Protein AF-A0A352SDQ1-F1 (afdb_monomer_lite)

pLDDT: mean 84.13, std 19.36, range [37.56, 98.56]

Sequence (127 aa):
MQRRRFFRVALATTGLALTASLGTPALAADEFPTRPIRLIVPYGAGGVTDQVARALADAAGRELGQSIVVENKPGVSGTLGATQMATTEPDGYTLSMAPVVIFRLPHVQKMRYDPLKDLTYISMIAD

Radius of gyration: 28.33 Å; chains: 1; bounding box: 65×44×77 Å

Structure (mmCIF, N/CA/C/O backbone):
data_AF-A0A352SDQ1-F1
#
_entry.id   AF-A0A352SDQ1-F1
#
loop_
_atom_site.group_PDB
_atom_site.id
_atom_site.type_symbol
_atom_site.label_atom_id
_atom_site.label_alt_id
_atom_site.label_comp_id
_atom_site.label_asym_id
_atom_site.label_entity_id
_atom_site.label_seq_id
_atom_site.pdbx_PDB_ins_code
_atom_site.Cartn_x
_atom_site.Cartn_y
_atom_site.Cartn_z
_atom_site.occupancy
_atom_site.B_iso_or_equiv
_atom_site.auth_seq_id
_atom_site.auth_comp_id
_atom_site.auth_asym_id
_atom_site.auth_atom_id
_atom_site.pdbx_PDB_model_num
ATOM 1 N N . MET A 1 1 ? 54.007 26.771 58.334 1.00 37.56 1 MET A N 1
ATOM 2 C CA . MET A 1 1 ? 53.014 27.774 57.902 1.00 37.56 1 MET A CA 1
ATOM 3 C C . MET A 1 1 ? 51.655 27.100 57.758 1.00 37.56 1 MET A C 1
ATOM 5 O O . MET A 1 1 ? 51.595 25.925 57.436 1.00 37.56 1 MET A O 1
ATOM 9 N N . GLN A 1 2 ? 50.635 27.851 58.172 1.00 40.56 2 GLN A N 1
ATOM 10 C CA . GLN A 1 2 ? 49.190 27.614 58.345 1.00 40.56 2 GLN A CA 1
ATOM 11 C C . GLN A 1 2 ? 48.567 26.369 57.667 1.00 40.56 2 GLN A C 1
ATOM 13 O O . GLN A 1 2 ? 48.614 26.227 56.457 1.00 40.56 2 GLN A O 1
ATOM 18 N N . ARG A 1 3 ? 48.129 25.363 58.448 1.00 42.12 3 ARG A N 1
ATOM 19 C CA . ARG A 1 3 ? 46.817 25.192 59.147 1.00 42.12 3 ARG A CA 1
ATOM 20 C C . ARG A 1 3 ? 45.765 24.536 58.227 1.00 42.12 3 ARG A C 1
ATOM 22 O O . ARG A 1 3 ? 45.130 25.204 57.435 1.00 42.12 3 ARG A O 1
ATOM 29 N N . ARG A 1 4 ? 45.673 23.198 58.228 1.00 48.97 4 ARG A N 1
ATOM 30 C CA . ARG A 1 4 ? 44.763 22.378 59.070 1.00 48.97 4 ARG A CA 1
ATOM 31 C C . ARG A 1 4 ? 43.276 22.710 58.862 1.00 48.97 4 ARG A C 1
ATOM 33 O O . ARG A 1 4 ? 42.834 23.723 59.393 1.00 48.97 4 ARG A O 1
ATOM 40 N N . ARG A 1 5 ? 42.498 21.758 58.326 1.00 43.12 5 ARG A N 1
ATOM 41 C CA . ARG A 1 5 ? 41.476 21.011 59.098 1.00 43.12 5 ARG A CA 1
ATOM 42 C C . ARG A 1 5 ? 40.700 20.011 58.231 1.00 43.12 5 ARG A C 1
ATOM 44 O O . ARG A 1 5 ? 39.891 20.381 57.395 1.00 43.12 5 ARG A O 1
ATOM 51 N N . PHE A 1 6 ? 40.945 18.735 58.517 1.00 44.72 6 PHE A N 1
ATOM 52 C CA . PHE A 1 6 ? 39.964 17.665 58.381 1.00 44.72 6 PHE A CA 1
ATOM 53 C C . PHE A 1 6 ? 38.884 17.794 59.473 1.00 44.72 6 PHE A C 1
ATOM 55 O O . PHE A 1 6 ? 39.151 18.359 60.536 1.00 44.72 6 PHE A O 1
ATOM 62 N N . PHE A 1 7 ? 37.769 17.100 59.219 1.00 42.91 7 PHE A N 1
ATOM 63 C CA . PHE A 1 7 ? 36.832 16.468 60.161 1.00 42.91 7 PHE A CA 1
ATOM 64 C C . PHE A 1 7 ? 35.571 17.215 60.635 1.00 42.91 7 PHE A C 1
ATOM 66 O O . PHE A 1 7 ? 35.664 18.196 61.364 1.00 42.91 7 PHE A O 1
ATOM 73 N N . ARG A 1 8 ? 34.442 16.499 60.412 1.00 41.75 8 ARG A N 1
ATOM 74 C CA . ARG A 1 8 ? 33.217 16.383 61.246 1.00 41.75 8 ARG A CA 1
ATOM 75 C C . ARG A 1 8 ? 32.314 17.634 61.240 1.00 41.75 8 ARG A C 1
ATOM 77 O O . ARG A 1 8 ? 32.806 18.743 61.229 1.00 41.75 8 ARG A O 1
ATOM 84 N N . VAL A 1 9 ? 30.982 17.560 61.201 1.00 45.09 9 VAL A N 1
ATOM 85 C CA . VAL A 1 9 ? 30.013 16.706 61.915 1.00 45.09 9 VAL A CA 1
ATOM 86 C C . VAL A 1 9 ? 28.704 16.633 61.100 1.00 45.09 9 VAL A C 1
ATOM 88 O O . VAL A 1 9 ? 28.395 17.530 60.324 1.00 45.09 9 VAL A O 1
ATOM 91 N N . ALA A 1 10 ? 27.958 15.547 61.294 1.00 46.53 10 ALA A N 1
ATOM 92 C CA . ALA A 1 10 ? 26.656 15.236 60.718 1.00 46.53 10 ALA A CA 1
ATOM 93 C C . ALA A 1 10 ? 25.452 15.963 61.372 1.00 46.53 10 ALA A C 1
ATOM 95 O O . ALA A 1 10 ? 25.525 16.394 62.516 1.00 46.53 10 ALA A O 1
ATOM 96 N N . LEU A 1 11 ? 24.313 15.868 60.673 1.00 47.56 11 LEU A N 1
ATOM 97 C CA . LEU A 1 11 ? 22.960 15.582 61.189 1.00 47.56 11 LEU A CA 1
ATOM 98 C C . LEU A 1 11 ? 21.961 16.736 61.458 1.00 47.56 11 LEU A C 1
ATOM 100 O O . LEU A 1 11 ? 22.194 17.628 62.263 1.00 47.56 11 LEU A O 1
ATOM 104 N N . ALA A 1 12 ? 20.776 16.515 60.861 1.00 46.50 12 ALA A N 1
ATOM 105 C CA . ALA A 1 12 ? 19.415 16.958 61.198 1.00 46.50 12 ALA A CA 1
ATOM 106 C C . ALA A 1 12 ? 18.937 18.355 60.751 1.00 46.50 12 ALA A C 1
ATOM 108 O O . ALA A 1 12 ? 19.281 19.368 61.346 1.00 46.50 12 ALA A O 1
ATOM 109 N N . THR A 1 13 ? 17.981 18.399 59.811 1.00 48.56 13 THR A N 1
ATOM 110 C CA . THR A 1 13 ? 16.547 18.602 60.132 1.00 48.56 13 THR A CA 1
ATOM 111 C C . THR A 1 13 ? 15.641 18.566 58.886 1.00 48.56 13 THR A C 1
ATOM 113 O O . THR A 1 13 ? 16.020 18.919 57.777 1.00 48.56 13 THR A O 1
ATOM 116 N N . THR A 1 14 ? 14.441 18.051 59.128 1.00 51.53 14 THR A N 1
ATOM 117 C CA . THR A 1 14 ? 13.272 17.749 58.295 1.00 51.53 14 THR A CA 1
ATOM 118 C C . THR A 1 14 ? 12.779 18.883 57.383 1.00 51.53 14 THR A C 1
ATOM 120 O O . THR A 1 14 ? 12.595 20.006 57.839 1.00 51.53 14 THR A O 1
ATOM 123 N N . GLY A 1 15 ? 12.434 18.559 56.131 1.00 44.22 15 GLY A N 1
ATOM 124 C CA . GLY A 1 15 ? 11.719 19.461 55.224 1.00 44.22 15 GLY A CA 1
ATOM 125 C C . GLY A 1 15 ? 11.228 18.739 53.970 1.00 44.22 15 GLY A C 1
ATOM 126 O O . GLY A 1 15 ? 11.996 18.469 53.057 1.00 44.22 15 GLY 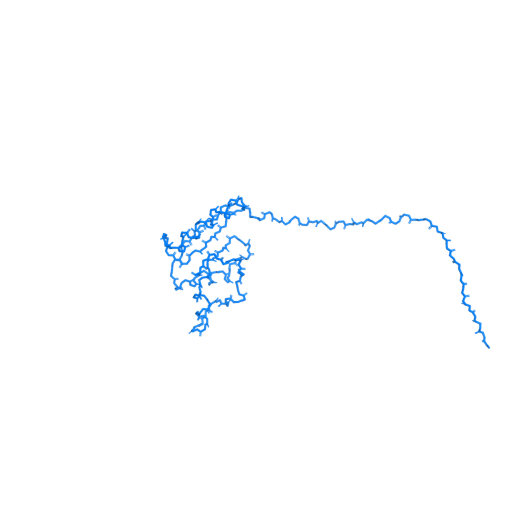A O 1
ATOM 127 N N . LEU A 1 16 ? 9.944 18.399 53.974 1.00 50.12 16 LEU A N 1
ATOM 128 C CA . LEU A 1 16 ? 9.153 17.746 52.934 1.00 50.12 16 LEU A CA 1
ATOM 129 C C . LEU A 1 16 ? 9.301 18.435 51.556 1.00 50.12 16 LEU A C 1
ATOM 131 O O . LEU A 1 16 ? 8.529 19.329 51.222 1.00 50.12 16 LEU A O 1
ATOM 135 N N . ALA A 1 17 ? 10.273 18.027 50.738 1.00 50.22 17 ALA A N 1
ATOM 136 C CA . ALA A 1 17 ? 10.324 18.421 49.331 1.00 50.22 17 ALA A CA 1
ATOM 137 C C . ALA A 1 17 ? 9.404 17.487 48.540 1.00 50.22 17 ALA A C 1
ATOM 139 O O . ALA A 1 17 ? 9.812 16.439 48.044 1.00 50.22 17 ALA A O 1
ATOM 140 N N . LEU A 1 18 ? 8.128 17.869 48.515 1.00 49.62 18 LEU A N 1
ATOM 141 C CA . LEU A 1 18 ? 7.080 17.308 47.680 1.00 49.62 18 LEU A CA 1
ATOM 142 C C . LEU A 1 18 ? 7.593 17.257 46.232 1.00 49.62 18 LEU A C 1
ATOM 144 O O . LEU A 1 18 ? 7.690 18.280 45.553 1.00 49.62 18 LEU A O 1
ATOM 148 N N . THR A 1 19 ? 7.972 16.070 45.769 1.00 56.25 19 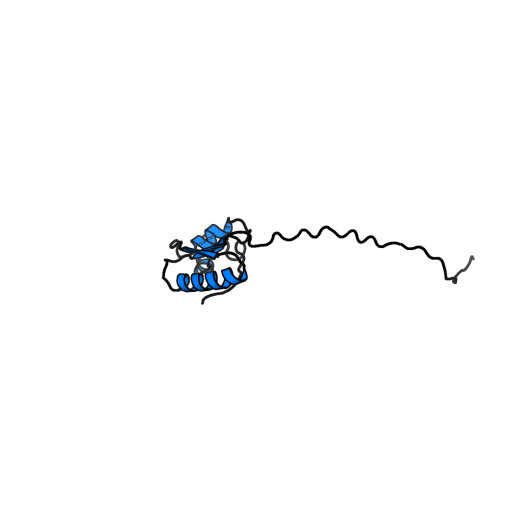THR A N 1
ATOM 149 C CA . THR A 1 19 ? 8.279 15.795 44.369 1.00 56.25 19 THR A CA 1
ATOM 150 C C . THR A 1 19 ? 6.980 15.894 43.580 1.00 56.25 19 THR A C 1
ATOM 152 O O . THR A 1 19 ? 6.315 14.898 43.300 1.00 56.25 19 THR A O 1
ATOM 155 N N . ALA A 1 20 ? 6.596 17.124 43.234 1.00 55.16 20 ALA A N 1
ATOM 156 C CA . ALA A 1 20 ? 5.619 17.399 42.197 1.00 55.16 20 ALA A CA 1
ATOM 157 C C . ALA A 1 20 ? 6.214 16.908 40.873 1.00 55.16 20 ALA A C 1
ATOM 159 O O . ALA A 1 20 ? 6.845 17.649 40.120 1.00 55.16 20 ALA A O 1
ATOM 160 N N . SER A 1 21 ? 6.050 15.611 40.629 1.00 56.09 21 SER A N 1
ATOM 161 C CA . SER A 1 21 ? 6.082 15.025 39.303 1.00 56.09 21 SER A CA 1
ATOM 162 C C . SER A 1 21 ? 4.941 15.679 38.533 1.00 56.09 21 SER A C 1
ATOM 164 O O . SER A 1 21 ? 3.804 15.218 38.540 1.00 56.09 21 SER A O 1
ATOM 166 N N . LEU A 1 22 ? 5.241 16.833 37.938 1.00 54.84 22 LEU A N 1
ATOM 167 C CA . LEU A 1 22 ? 4.461 17.420 36.863 1.00 54.84 22 LEU A CA 1
ATOM 168 C C . LEU A 1 22 ? 4.436 16.364 35.762 1.00 54.84 22 LEU A C 1
ATOM 170 O O . LEU A 1 22 ? 5.357 16.274 34.953 1.00 54.84 22 LEU A O 1
ATOM 174 N N . GLY A 1 23 ? 3.428 15.493 35.825 1.00 53.25 23 GLY A N 1
ATOM 175 C CA . GLY A 1 23 ? 3.132 14.533 34.787 1.00 53.25 23 GLY A CA 1
ATOM 176 C C . GLY A 1 23 ? 2.996 15.326 33.505 1.00 53.25 23 GLY A C 1
ATOM 177 O O . GLY A 1 23 ? 2.078 16.133 33.359 1.00 53.25 23 GLY A O 1
ATOM 178 N N . THR A 1 24 ? 3.952 15.144 32.602 1.00 60.44 24 THR A N 1
ATOM 179 C CA . THR A 1 24 ? 3.778 15.528 31.209 1.00 60.44 24 THR A CA 1
ATOM 180 C C . THR A 1 24 ? 2.435 14.948 30.778 1.00 60.44 24 THR A C 1
ATOM 182 O O . THR A 1 24 ? 2.240 13.746 30.998 1.00 60.44 24 THR A O 1
ATOM 185 N N . PRO A 1 25 ? 1.497 15.745 30.237 1.00 58.72 25 PRO A N 1
ATOM 186 C CA . PRO A 1 25 ? 0.266 15.187 29.710 1.00 58.72 25 PRO A CA 1
ATOM 187 C C . PRO A 1 25 ? 0.682 14.117 28.708 1.00 58.72 25 PRO A C 1
ATOM 189 O O . PRO A 1 25 ? 1.383 14.408 27.737 1.00 58.72 25 PRO A O 1
ATOM 192 N N . ALA A 1 26 ? 0.343 12.865 29.007 1.00 58.62 26 ALA A N 1
ATOM 193 C CA . ALA A 1 26 ? 0.445 11.807 28.030 1.00 58.62 26 ALA A CA 1
ATOM 194 C C . ALA A 1 26 ? -0.461 12.257 26.886 1.00 58.62 26 ALA A C 1
ATOM 196 O O . ALA A 1 26 ? -1.680 12.309 27.047 1.00 58.62 26 ALA A O 1
ATOM 197 N N . LEU A 1 27 ? 0.140 12.682 25.774 1.00 56.91 27 LEU A N 1
ATOM 198 C CA . LEU A 1 27 ? -0.571 12.765 24.512 1.00 56.91 27 LEU A CA 1
ATOM 199 C C . LEU A 1 27 ? -1.082 11.346 24.293 1.00 56.91 27 LEU A C 1
ATOM 201 O O . LEU A 1 27 ? -0.284 10.440 24.049 1.00 56.91 27 LEU A O 1
ATOM 205 N N . ALA A 1 28 ? -2.379 11.135 24.517 1.00 59.16 28 ALA A N 1
ATOM 206 C CA . ALA A 1 28 ? -3.023 9.909 24.097 1.00 59.16 28 ALA A CA 1
ATOM 207 C C . ALA A 1 28 ? -2.668 9.774 22.618 1.00 59.16 28 ALA A C 1
ATOM 209 O O . ALA A 1 28 ? -2.949 10.685 21.840 1.00 59.16 28 ALA A O 1
ATOM 210 N N . ALA A 1 29 ? -1.937 8.716 22.264 1.00 61.38 29 ALA A N 1
ATOM 211 C CA . ALA A 1 29 ? -1.776 8.385 20.863 1.00 61.38 29 ALA A CA 1
ATOM 212 C C . ALA A 1 29 ? -3.194 8.302 20.300 1.00 61.38 29 ALA A C 1
ATOM 214 O O . ALA A 1 29 ? -4.032 7.621 20.898 1.00 61.38 29 ALA A O 1
ATOM 215 N N . ASP A 1 30 ? -3.472 9.049 19.231 1.00 65.00 30 ASP A N 1
ATOM 216 C CA . ASP A 1 30 ? -4.751 8.915 18.547 1.00 65.00 30 ASP A CA 1
ATOM 217 C C . ASP A 1 30 ? -4.980 7.424 18.282 1.00 65.00 30 ASP A C 1
ATOM 219 O O . ASP A 1 30 ? -4.065 6.709 17.859 1.00 65.00 30 ASP A O 1
ATOM 223 N N . GLU A 1 31 ? -6.173 6.943 18.624 1.00 86.44 31 GLU A N 1
ATOM 224 C CA . GLU A 1 31 ? -6.529 5.529 18.577 1.00 86.44 31 GLU A CA 1
ATOM 225 C C . GLU A 1 31 ? -6.516 5.058 17.117 1.00 86.44 31 GLU A C 1
ATOM 227 O O . GLU A 1 31 ? -7.490 5.190 16.385 1.00 86.44 31 GLU A O 1
ATOM 232 N N . PHE A 1 32 ? -5.370 4.581 16.637 1.00 91.88 32 PHE A N 1
ATOM 233 C CA . PHE A 1 32 ? -5.252 4.046 15.289 1.00 91.88 32 PHE A CA 1
ATOM 234 C C . PHE A 1 32 ? -5.713 2.581 15.2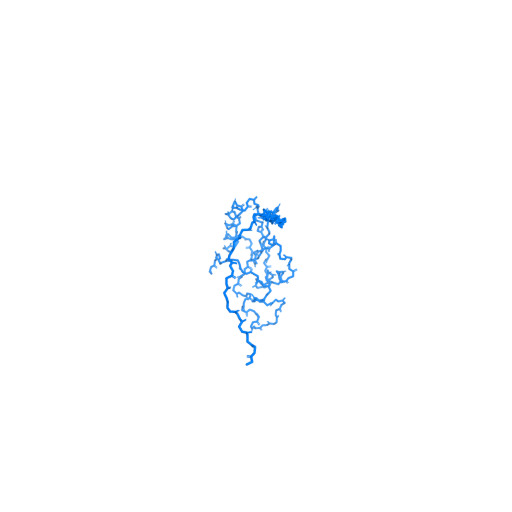67 1.00 91.88 32 PHE A C 1
ATOM 236 O O . PHE A 1 32 ? -5.224 1.798 16.087 1.00 91.88 32 PHE A O 1
ATOM 243 N N . PRO A 1 33 ? -6.529 2.159 14.282 1.00 95.44 33 PRO A N 1
ATOM 244 C CA . PRO A 1 33 ? -7.178 2.957 13.231 1.00 95.44 33 PRO A CA 1
ATOM 245 C C . PRO A 1 33 ? -8.575 3.498 13.622 1.00 95.44 33 PRO A C 1
ATOM 247 O O . PRO A 1 33 ? -9.393 2.786 14.196 1.00 95.44 33 PRO A O 1
ATOM 250 N N . THR A 1 34 ? -8.914 4.724 13.195 1.00 96.44 34 THR A N 1
ATOM 251 C CA . THR A 1 34 ? -10.251 5.346 13.378 1.00 96.44 34 THR A CA 1
ATOM 252 C C . THR A 1 34 ? -11.154 5.277 12.142 1.00 96.44 34 THR A C 1
ATOM 254 O O . THR A 1 34 ? -12.325 5.656 12.190 1.00 96.44 34 THR A O 1
ATOM 257 N N . ARG A 1 35 ? -10.617 4.826 11.008 1.00 96.62 35 ARG A N 1
ATOM 258 C CA . ARG A 1 35 ? -11.311 4.729 9.717 1.00 96.62 35 ARG A CA 1
ATOM 259 C C . ARG A 1 35 ? -10.780 3.537 8.909 1.00 96.62 35 ARG A C 1
ATOM 261 O O . ARG A 1 35 ? -9.714 3.016 9.239 1.00 96.62 35 ARG A O 1
ATOM 268 N N . PRO A 1 36 ? -11.472 3.120 7.834 1.00 98.25 36 PRO A N 1
ATOM 269 C CA . PRO A 1 36 ? -11.007 2.031 6.983 1.00 98.25 36 PRO A CA 1
ATOM 270 C C . PRO A 1 36 ? -9.602 2.250 6.407 1.00 98.25 36 PRO A C 1
ATOM 272 O O . PRO A 1 36 ? -9.267 3.346 5.953 1.00 98.25 36 PRO A O 1
ATOM 275 N N . ILE A 1 37 ? -8.813 1.176 6.366 1.00 98.56 37 ILE A N 1
ATOM 276 C CA . ILE A 1 37 ? -7.484 1.136 5.742 1.00 98.56 37 ILE A CA 1
ATOM 277 C C . ILE A 1 37 ? -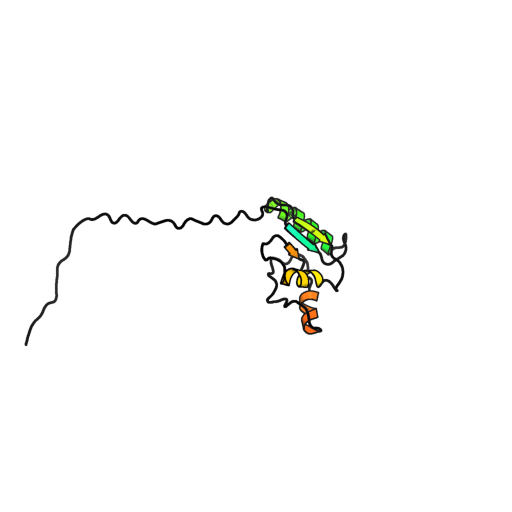7.641 0.668 4.295 1.00 98.56 37 ILE A C 1
ATOM 279 O O . ILE A 1 37 ? -8.405 -0.249 4.013 1.00 98.56 37 ILE A O 1
ATOM 283 N N . ARG A 1 38 ? -6.906 1.257 3.358 1.00 98.25 38 ARG A N 1
ATOM 284 C CA . ARG A 1 38 ? -6.873 0.843 1.950 1.00 98.25 38 ARG A CA 1
ATOM 285 C C . ARG A 1 38 ? -5.661 -0.046 1.706 1.00 98.25 38 ARG A C 1
ATOM 287 O O . ARG A 1 38 ? -4.547 0.352 2.025 1.00 98.25 38 ARG A O 1
ATOM 294 N N . LEU A 1 39 ? -5.857 -1.213 1.102 1.00 97.81 39 LEU A N 1
ATOM 295 C CA . LEU A 1 39 ? -4.787 -2.127 0.700 1.00 97.81 39 LEU A CA 1
ATOM 296 C C . LEU A 1 39 ? -4.734 -2.238 -0.825 1.00 97.81 39 LEU A C 1
ATOM 298 O O . LEU A 1 39 ? -5.600 -2.849 -1.451 1.00 97.81 39 LEU A O 1
ATOM 302 N N . ILE A 1 40 ? -3.695 -1.664 -1.427 1.00 96.50 40 ILE A N 1
ATOM 303 C CA . ILE A 1 40 ? -3.466 -1.708 -2.870 1.00 96.50 40 ILE A CA 1
ATOM 304 C C . ILE A 1 40 ? -2.860 -3.060 -3.256 1.00 96.50 40 ILE A C 1
ATOM 306 O O . ILE A 1 40 ? -1.768 -3.425 -2.812 1.00 96.50 40 ILE A O 1
ATOM 310 N N . VAL A 1 41 ? -3.540 -3.775 -4.151 1.00 96.38 41 VAL A N 1
ATOM 311 C CA . VAL A 1 41 ? -3.063 -5.020 -4.762 1.00 96.38 41 VAL A CA 1
ATOM 312 C C . VAL A 1 41 ? -2.688 -4.738 -6.220 1.00 96.38 41 VAL A C 1
ATOM 314 O O . VAL A 1 41 ? -3.563 -4.405 -7.020 1.00 96.38 41 VAL A O 1
ATOM 317 N N . PRO A 1 42 ? -1.413 -4.883 -6.625 1.00 94.31 42 PRO A N 1
ATOM 318 C CA . PRO A 1 42 ? -0.929 -4.474 -7.945 1.00 94.31 42 PRO A CA 1
ATOM 319 C C . PRO A 1 42 ? -1.257 -5.476 -9.074 1.00 94.31 42 PRO A C 1
ATOM 321 O O . PRO A 1 42 ? -0.602 -5.493 -10.117 1.00 94.31 42 PRO A O 1
ATOM 324 N N . TYR A 1 43 ? -2.271 -6.320 -8.873 1.00 93.00 43 TYR A N 1
ATOM 325 C CA . TYR A 1 43 ? -2.692 -7.388 -9.779 1.00 93.00 43 TYR A CA 1
ATOM 326 C C . TYR A 1 43 ? -4.217 -7.417 -9.924 1.00 93.00 43 TYR A C 1
ATOM 328 O O . TYR A 1 43 ? -4.941 -6.805 -9.135 1.00 93.00 43 TYR A O 1
ATOM 336 N N . GLY A 1 44 ? -4.698 -8.125 -10.950 1.00 94.69 44 GLY A N 1
ATOM 337 C CA . GLY A 1 44 ? -6.128 -8.285 -11.212 1.00 94.69 44 GLY A CA 1
ATOM 338 C C . GLY A 1 44 ? -6.863 -9.002 -10.076 1.00 94.69 44 GLY A C 1
ATOM 339 O O . GLY A 1 44 ? -6.297 -9.867 -9.404 1.00 94.69 44 GLY A O 1
ATOM 340 N N . ALA A 1 45 ? -8.132 -8.637 -9.883 1.00 97.00 45 ALA A N 1
ATOM 341 C CA . ALA A 1 45 ? -9.007 -9.270 -8.900 1.00 97.00 45 ALA A CA 1
ATOM 342 C C . ALA A 1 45 ? -9.204 -10.767 -9.200 1.00 97.00 45 ALA A C 1
ATOM 344 O O . ALA A 1 45 ? -9.207 -11.183 -10.359 1.00 97.00 45 ALA A O 1
ATOM 345 N N . GLY A 1 46 ? -9.372 -11.576 -8.154 1.00 96.44 46 GLY A N 1
ATOM 346 C CA . GLY A 1 46 ? -9.593 -13.022 -8.245 1.00 96.44 46 GLY A CA 1
ATOM 347 C C . GLY A 1 46 ? -8.331 -13.875 -8.423 1.00 96.44 46 GLY A C 1
ATOM 348 O O . GLY A 1 46 ? -8.410 -15.094 -8.274 1.00 96.44 46 GLY A O 1
ATOM 349 N N . GLY A 1 47 ? -7.170 -13.268 -8.698 1.00 94.38 47 GLY A N 1
ATOM 350 C CA . GLY A 1 47 ? -5.883 -13.968 -8.745 1.00 94.38 47 GLY A CA 1
ATOM 351 C C . GLY A 1 47 ? -5.356 -14.362 -7.360 1.00 94.38 47 GLY A C 1
ATOM 352 O O . GLY A 1 47 ? -5.856 -13.902 -6.336 1.00 94.38 47 GLY A O 1
ATOM 353 N N . VAL A 1 48 ? -4.293 -15.172 -7.321 1.00 93.12 48 VAL A N 1
ATOM 354 C CA . VAL A 1 48 ? -3.714 -15.701 -6.068 1.00 93.12 48 VAL A CA 1
ATOM 355 C C . VAL A 1 48 ? -3.354 -14.583 -5.080 1.00 93.12 48 VAL A C 1
ATOM 357 O O . VAL A 1 48 ? -3.750 -14.639 -3.920 1.00 93.12 48 VAL A O 1
ATOM 360 N N . THR A 1 49 ? -2.676 -13.523 -5.535 1.00 92.81 49 THR A N 1
ATOM 361 C CA . THR A 1 49 ? -2.319 -12.389 -4.663 1.00 92.81 49 THR A CA 1
ATOM 362 C C . THR A 1 49 ? -3.545 -11.666 -4.106 1.00 92.81 49 THR A C 1
ATOM 364 O O . THR A 1 49 ? -3.528 -11.243 -2.956 1.00 92.81 49 THR A O 1
ATOM 367 N N . ASP A 1 50 ? -4.615 -11.534 -4.894 1.00 96.12 50 ASP A N 1
ATOM 368 C CA . ASP A 1 50 ? -5.861 -10.910 -4.437 1.00 96.12 50 ASP A CA 1
ATOM 369 C C . ASP A 1 50 ? -6.553 -11.765 -3.369 1.00 96.12 50 ASP A C 1
ATOM 371 O O . ASP A 1 50 ? -7.004 -11.242 -2.355 1.00 96.12 50 ASP A O 1
ATOM 375 N N . GLN A 1 51 ? -6.575 -13.087 -3.549 1.00 97.00 51 GLN A N 1
ATOM 376 C CA . GLN A 1 51 ? -7.135 -14.010 -2.560 1.00 97.00 51 GLN A CA 1
ATOM 377 C C . GLN A 1 51 ? -6.377 -13.942 -1.228 1.00 97.00 51 GLN A C 1
ATOM 379 O O . GLN A 1 51 ? -7.005 -13.818 -0.176 1.00 97.00 51 GLN A O 1
ATOM 384 N N . VAL A 1 52 ? -5.039 -13.943 -1.269 1.00 96.25 52 VAL A N 1
ATOM 385 C CA . VAL A 1 52 ? -4.203 -13.784 -0.067 1.00 96.25 52 VAL A CA 1
ATOM 386 C C . VAL A 1 52 ? -4.445 -12.426 0.594 1.00 96.25 52 VAL A C 1
ATOM 388 O O . VAL A 1 52 ? -4.658 -12.361 1.804 1.00 96.25 52 VAL A O 1
ATOM 391 N N . ALA A 1 53 ? -4.477 -11.340 -0.184 1.00 97.12 53 ALA A N 1
ATOM 392 C CA . ALA A 1 53 ? -4.722 -9.999 0.340 1.00 97.12 53 ALA A CA 1
ATOM 393 C C . ALA A 1 53 ? -6.099 -9.874 1.010 1.00 97.12 53 ALA A C 1
ATOM 395 O O . ALA A 1 53 ? -6.210 -9.241 2.056 1.00 97.12 53 ALA A O 1
ATOM 396 N N . ARG A 1 54 ? -7.143 -10.498 0.449 1.00 97.81 54 ARG A N 1
ATOM 397 C CA . ARG A 1 54 ? -8.494 -10.508 1.036 1.00 97.81 54 ARG A CA 1
ATOM 398 C C . ARG A 1 54 ? -8.570 -11.329 2.317 1.00 97.81 54 ARG A C 1
ATOM 400 O O . ARG A 1 54 ? -9.207 -10.883 3.265 1.00 97.81 54 ARG A O 1
ATOM 407 N N . ALA A 1 55 ? -7.903 -12.481 2.367 1.00 97.25 55 ALA A N 1
ATOM 408 C CA . ALA A 1 55 ? -7.820 -13.283 3.585 1.00 97.25 55 ALA A CA 1
ATOM 409 C C . ALA A 1 55 ? -7.099 -12.521 4.711 1.00 97.25 55 ALA A C 1
ATOM 411 O O . ALA A 1 55 ? -7.577 -12.491 5.844 1.00 97.25 55 ALA A O 1
ATOM 412 N N . LEU A 1 56 ? -5.994 -11.840 4.386 1.00 97.06 56 LEU A N 1
ATOM 413 C CA . LEU A 1 56 ? -5.300 -10.964 5.328 1.00 97.06 56 LEU A CA 1
ATOM 414 C C . LEU A 1 56 ? -6.189 -9.802 5.779 1.00 97.06 56 LEU A C 1
ATOM 416 O O . LEU A 1 56 ? -6.255 -9.520 6.970 1.00 97.06 56 LEU A O 1
ATOM 420 N N . ALA A 1 57 ? -6.855 -9.128 4.841 1.00 98.00 57 ALA A N 1
ATOM 421 C CA . ALA A 1 57 ? -7.708 -7.979 5.121 1.00 98.00 57 ALA A CA 1
ATOM 422 C C . ALA A 1 57 ? -8.852 -8.323 6.087 1.00 98.00 57 ALA A C 1
ATOM 424 O O . ALA A 1 57 ? -9.137 -7.545 6.994 1.00 98.00 57 ALA A O 1
ATOM 425 N N . ASP A 1 58 ? -9.473 -9.493 5.920 1.00 98.25 58 ASP A N 1
ATOM 426 C CA . ASP A 1 58 ? -10.516 -9.999 6.816 1.00 98.25 58 ASP A CA 1
ATOM 427 C C . ASP A 1 58 ? -9.962 -10.320 8.213 1.00 98.25 58 ASP A C 1
ATOM 429 O O . ASP A 1 58 ? -10.501 -9.847 9.211 1.00 98.25 58 ASP A O 1
ATOM 433 N N . ALA A 1 59 ? -8.850 -11.059 8.303 1.00 97.38 59 ALA A N 1
ATOM 434 C CA . ALA A 1 59 ? -8.245 -11.410 9.589 1.00 97.38 59 ALA A CA 1
ATOM 435 C C . ALA A 1 59 ? -7.745 -10.172 10.354 1.00 97.38 59 ALA A C 1
ATOM 437 O O . ALA A 1 59 ? -8.117 -9.958 11.505 1.00 97.38 59 ALA A O 1
ATOM 438 N N . ALA A 1 60 ? -6.951 -9.320 9.704 1.00 97.31 60 ALA A N 1
ATOM 439 C CA . ALA A 1 60 ? -6.407 -8.114 10.319 1.00 97.31 60 ALA A CA 1
ATOM 440 C C . ALA A 1 60 ? -7.497 -7.081 10.630 1.00 97.31 60 ALA A C 1
ATOM 442 O O . ALA A 1 60 ? -7.415 -6.403 11.649 1.00 97.31 60 ALA A O 1
ATOM 443 N N . GLY A 1 61 ? -8.545 -6.980 9.806 1.00 97.81 61 GLY A N 1
ATOM 444 C CA . GLY A 1 61 ? -9.657 -6.071 10.078 1.00 97.81 61 GLY A CA 1
ATOM 445 C C . GLY A 1 61 ? -10.429 -6.420 11.355 1.00 97.81 61 GLY A C 1
ATOM 446 O O . GLY A 1 61 ? -10.899 -5.520 12.049 1.00 97.81 61 GLY A O 1
ATOM 447 N N . ARG A 1 62 ? -10.516 -7.710 11.711 1.00 97.50 62 ARG A N 1
ATOM 448 C CA . ARG A 1 62 ? -11.119 -8.162 12.980 1.00 97.50 62 ARG A CA 1
ATOM 449 C C . ARG A 1 62 ? -10.277 -7.768 14.189 1.00 97.50 62 ARG A C 1
ATOM 451 O O . ARG A 1 62 ? -10.840 -7.315 15.177 1.00 97.50 62 ARG A O 1
ATOM 458 N N . GLU A 1 63 ? -8.957 -7.899 14.087 1.00 96.81 63 GLU A N 1
ATOM 459 C CA . GLU A 1 63 ? -8.024 -7.518 15.157 1.00 96.81 63 GLU A CA 1
ATOM 460 C C . GLU A 1 63 ? -7.939 -5.996 15.341 1.00 96.81 63 GLU A C 1
ATOM 462 O O . GLU A 1 63 ? -7.828 -5.506 16.460 1.00 96.81 63 GLU A O 1
ATOM 467 N N . LEU A 1 64 ? -8.017 -5.235 14.246 1.00 95.81 64 LEU A N 1
ATOM 468 C CA . LEU A 1 64 ? -7.899 -3.774 14.262 1.00 95.81 64 LEU A CA 1
ATOM 469 C C . LEU A 1 64 ? -9.219 -3.047 14.552 1.00 95.81 64 LEU A C 1
ATOM 471 O O . LEU A 1 64 ? -9.212 -1.835 14.747 1.00 95.81 64 LEU A O 1
ATOM 475 N N . GLY A 1 65 ? -10.361 -3.739 14.502 1.00 96.50 65 GLY A N 1
ATOM 476 C CA . GLY A 1 65 ? -11.683 -3.121 14.661 1.00 96.50 65 GLY A CA 1
ATOM 477 C C . GLY A 1 65 ? -12.095 -2.183 13.515 1.00 96.50 65 GLY A C 1
ATOM 478 O O . GLY A 1 65 ? -13.128 -1.520 13.604 1.00 96.50 65 GLY A O 1
ATOM 479 N N . GLN A 1 66 ? -11.324 -2.134 12.426 1.00 98.00 66 GLN A N 1
ATOM 480 C CA . GLN A 1 66 ? -11.612 -1.359 11.218 1.00 98.00 66 GLN A CA 1
ATOM 481 C C . GLN A 1 66 ? -11.429 -2.222 9.976 1.00 98.00 66 GLN A C 1
ATOM 483 O O . GLN A 1 66 ? -10.521 -3.045 9.887 1.00 98.00 66 GLN A O 1
ATOM 488 N N . SER A 1 67 ? -12.271 -2.003 8.969 1.00 98.31 67 SER A N 1
ATOM 489 C CA . SER A 1 67 ? -12.174 -2.740 7.709 1.00 98.31 67 SER A CA 1
ATOM 490 C C . SER A 1 67 ? -10.903 -2.386 6.934 1.00 98.31 67 SER A C 1
ATOM 492 O O . SER A 1 67 ? -10.559 -1.208 6.813 1.00 98.31 67 SER A O 1
ATOM 494 N N . ILE A 1 68 ? -10.291 -3.387 6.302 1.00 98.56 68 ILE A N 1
ATOM 495 C CA . ILE A 1 68 ? -9.250 -3.192 5.290 1.00 98.56 68 ILE A CA 1
ATOM 496 C C . ILE A 1 68 ? -9.869 -3.400 3.900 1.00 98.56 68 ILE A C 1
ATOM 498 O O . ILE A 1 68 ? -10.320 -4.491 3.556 1.00 98.56 68 ILE A O 1
ATOM 502 N N . VAL A 1 69 ? -9.912 -2.344 3.092 1.00 98.44 69 VAL A N 1
ATOM 503 C CA . VAL A 1 69 ? -10.511 -2.329 1.754 1.00 98.44 69 VAL A CA 1
ATOM 504 C C . VAL A 1 69 ? -9.454 -2.670 0.709 1.00 98.44 69 VAL A C 1
ATOM 506 O O . VAL A 1 69 ? -8.516 -1.907 0.488 1.00 98.44 69 VAL A O 1
ATOM 509 N N . VAL A 1 70 ? -9.623 -3.810 0.038 1.00 98.31 70 VAL A N 1
ATOM 510 C CA . VAL A 1 70 ? -8.727 -4.257 -1.038 1.00 98.31 70 VAL A CA 1
ATOM 511 C C . VAL A 1 70 ? -9.050 -3.537 -2.350 1.00 98.31 70 VAL A C 1
ATOM 513 O O . VAL A 1 70 ? -10.148 -3.683 -2.890 1.00 98.31 70 VAL A O 1
ATOM 516 N N . GLU A 1 71 ? -8.070 -2.813 -2.893 1.00 97.31 71 GLU A N 1
ATOM 517 C CA . GLU A 1 71 ? -8.141 -2.123 -4.183 1.00 97.31 71 GLU A CA 1
ATOM 518 C C . GLU A 1 71 ? -7.180 -2.752 -5.200 1.00 97.31 71 GLU A C 1
ATOM 520 O O . GLU A 1 71 ? -5.961 -2.588 -5.118 1.00 97.31 71 GLU A O 1
ATOM 525 N N . ASN A 1 72 ? -7.723 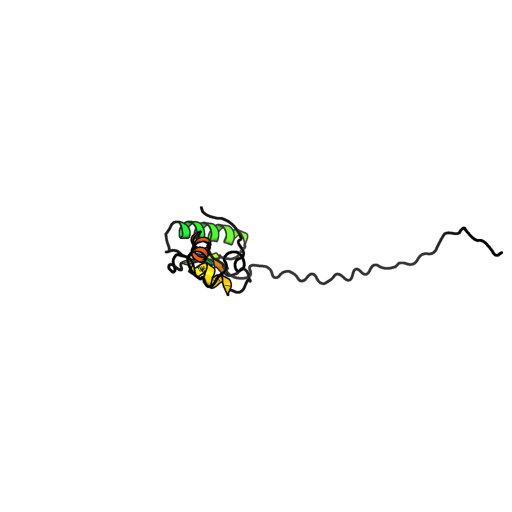-3.434 -6.208 1.00 96.88 72 ASN A N 1
ATOM 526 C CA . ASN A 1 72 ? -6.926 -3.986 -7.302 1.00 96.88 72 ASN A CA 1
ATOM 527 C C . ASN A 1 72 ? -6.542 -2.889 -8.307 1.00 96.88 72 ASN A C 1
ATOM 529 O O . ASN A 1 72 ? -7.406 -2.301 -8.958 1.00 96.88 72 ASN A O 1
ATOM 533 N N . LYS A 1 73 ? -5.240 -2.644 -8.477 1.00 95.19 73 LYS A N 1
ATOM 534 C CA . LYS A 1 73 ? -4.679 -1.691 -9.447 1.00 95.19 73 LYS A CA 1
ATOM 535 C C . LYS A 1 73 ? -3.640 -2.380 -10.344 1.00 95.19 73 LYS A C 1
ATOM 537 O O . LYS A 1 73 ? -2.439 -2.235 -10.105 1.00 95.19 73 LYS A O 1
ATOM 542 N N . PRO A 1 74 ? -4.071 -3.160 -11.353 1.00 93.75 74 PRO A N 1
ATOM 543 C CA . PRO A 1 74 ? -3.156 -3.867 -12.244 1.00 93.75 74 PRO A CA 1
ATOM 544 C C . PRO A 1 74 ? -2.384 -2.910 -13.166 1.00 93.75 74 PRO A C 1
ATOM 546 O O . PRO A 1 74 ? -2.880 -1.847 -13.538 1.00 93.75 74 PRO A O 1
ATOM 549 N N . GLY A 1 75 ? -1.189 -3.326 -13.594 1.00 86.81 75 GLY A N 1
ATOM 550 C CA . GLY A 1 75 ? -0.371 -2.611 -14.580 1.00 86.81 75 GLY A CA 1
ATOM 551 C C . GLY A 1 75 ? 0.992 -2.159 -14.048 1.00 86.81 75 GLY A C 1
ATOM 552 O O . GLY A 1 75 ? 1.367 -2.447 -12.913 1.00 86.81 75 GLY A O 1
ATOM 553 N N . VAL A 1 76 ? 1.769 -1.479 -14.902 1.00 89.19 76 VAL A N 1
ATOM 554 C CA . VAL A 1 76 ? 3.118 -0.945 -14.588 1.00 89.19 76 VAL A CA 1
ATOM 555 C C . VAL A 1 76 ? 4.056 -2.012 -13.993 1.00 89.19 76 VAL A C 1
ATOM 557 O O . VAL A 1 76 ? 4.823 -1.758 -13.062 1.00 89.19 76 VAL A O 1
ATOM 560 N N . SER A 1 77 ? 3.933 -3.250 -14.481 1.00 87.00 77 SER A N 1
ATOM 561 C CA . SER A 1 77 ? 4.670 -4.423 -13.988 1.00 87.00 77 SER A CA 1
ATOM 562 C C . SER A 1 77 ? 4.572 -4.635 -12.471 1.00 87.00 77 SER A C 1
ATOM 564 O O . SER A 1 77 ? 5.465 -5.225 -11.879 1.00 87.00 77 SER A O 1
ATOM 566 N N . GLY A 1 78 ? 3.513 -4.131 -11.834 1.00 89.56 78 GLY A N 1
ATOM 567 C CA . GLY A 1 78 ? 3.283 -4.212 -10.394 1.00 89.56 78 GLY A CA 1
ATOM 568 C C . GLY A 1 78 ? 3.990 -3.149 -9.543 1.00 89.56 78 GLY A C 1
ATOM 569 O O . GLY A 1 78 ? 3.931 -3.207 -8.319 1.00 89.56 78 GLY A O 1
ATOM 570 N N . THR A 1 79 ? 4.631 -2.154 -10.163 1.00 93.81 79 THR A N 1
ATOM 571 C CA . THR A 1 79 ? 5.372 -1.090 -9.453 1.00 93.81 79 THR A CA 1
ATOM 572 C C . THR A 1 79 ? 4.551 0.154 -9.122 1.00 93.81 79 THR A C 1
ATOM 574 O O . THR A 1 79 ? 5.041 1.063 -8.445 1.00 93.81 79 THR A O 1
ATOM 577 N N . LEU A 1 80 ? 3.289 0.200 -9.560 1.00 92.19 80 LEU A N 1
ATOM 578 C CA . LEU A 1 80 ? 2.399 1.331 -9.305 1.00 92.19 80 LEU A CA 1
ATOM 579 C C . LEU A 1 80 ? 2.213 1.578 -7.803 1.00 92.19 80 LEU A C 1
ATOM 581 O O . LEU A 1 80 ? 2.263 2.725 -7.375 1.00 92.19 80 LEU A O 1
ATOM 585 N N . GLY A 1 81 ? 2.051 0.510 -7.017 1.00 91.75 81 GLY A N 1
ATOM 586 C CA . GLY A 1 81 ? 1.908 0.588 -5.564 1.00 91.75 81 GLY A CA 1
ATOM 587 C C . GLY A 1 81 ? 3.098 1.284 -4.902 1.00 91.75 81 GLY A C 1
ATOM 588 O O . GLY A 1 81 ? 2.920 2.307 -4.252 1.00 91.75 81 GLY A O 1
ATOM 589 N N . ALA A 1 82 ? 4.320 0.814 -5.169 1.00 93.69 82 ALA A N 1
ATOM 590 C CA . ALA A 1 82 ? 5.549 1.449 -4.679 1.00 93.69 82 ALA A CA 1
ATOM 591 C C . ALA A 1 82 ? 5.670 2.921 -5.115 1.00 93.69 82 ALA A C 1
ATOM 593 O O . ALA A 1 82 ? 5.999 3.785 -4.308 1.00 93.69 82 ALA A O 1
ATOM 594 N N . THR A 1 83 ? 5.338 3.223 -6.374 1.00 92.94 83 THR A N 1
ATOM 595 C CA . THR A 1 83 ? 5.381 4.598 -6.894 1.00 92.94 83 THR A CA 1
ATOM 596 C C . THR A 1 83 ? 4.368 5.517 -6.204 1.00 92.94 83 THR A C 1
ATOM 598 O O . THR A 1 83 ? 4.678 6.674 -5.949 1.00 92.94 83 THR A O 1
ATOM 601 N N . GLN A 1 84 ? 3.159 5.028 -5.907 1.00 92.94 84 GLN A N 1
ATOM 602 C CA . GLN A 1 84 ? 2.139 5.803 -5.194 1.00 92.94 84 GLN A CA 1
ATOM 603 C C . GLN A 1 84 ? 2.516 5.999 -3.723 1.00 92.94 84 GLN A C 1
ATOM 605 O O . GLN A 1 84 ? 2.355 7.099 -3.193 1.00 92.94 84 GLN A O 1
ATOM 610 N N . MET A 1 85 ? 3.049 4.958 -3.080 1.00 94.25 85 MET A N 1
ATOM 611 C CA . MET A 1 85 ? 3.424 4.995 -1.667 1.00 94.25 85 MET A CA 1
ATOM 612 C C . MET A 1 85 ? 4.525 6.015 -1.369 1.00 94.25 85 MET A C 1
ATOM 614 O O . MET A 1 85 ? 4.437 6.678 -0.344 1.00 94.25 85 MET A O 1
ATOM 618 N N . ALA A 1 86 ? 5.477 6.223 -2.285 1.00 92.19 86 ALA A N 1
ATOM 619 C CA . ALA A 1 86 ? 6.559 7.200 -2.117 1.00 92.19 86 ALA A CA 1
ATOM 620 C C . ALA A 1 86 ? 6.078 8.649 -1.876 1.00 92.19 86 ALA A C 1
ATOM 622 O O . ALA A 1 86 ? 6.825 9.473 -1.357 1.00 92.19 86 ALA A O 1
ATOM 623 N N . THR A 1 87 ? 4.838 8.977 -2.255 1.00 91.12 87 THR A N 1
ATOM 624 C CA . THR A 1 87 ? 4.227 10.300 -2.029 1.00 91.12 87 THR A CA 1
ATOM 625 C C . THR A 1 87 ? 2.950 10.245 -1.192 1.00 91.12 87 THR A C 1
ATOM 627 O O . THR A 1 87 ? 2.250 11.248 -1.079 1.00 91.12 87 THR A O 1
ATOM 630 N N . THR A 1 88 ? 2.587 9.070 -0.679 1.00 95.19 88 THR A N 1
ATOM 631 C CA . THR A 1 88 ? 1.384 8.895 0.139 1.00 95.19 88 THR A CA 1
ATOM 632 C C . THR A 1 88 ? 1.662 9.359 1.564 1.00 95.19 88 THR A C 1
ATOM 634 O O . THR A 1 88 ? 2.773 9.207 2.065 1.00 95.19 88 THR A O 1
ATOM 637 N N . GLU A 1 89 ? 0.655 9.938 2.215 1.00 94.50 89 GLU A N 1
ATOM 638 C CA . GLU A 1 89 ? 0.760 10.331 3.618 1.00 94.50 89 GLU A CA 1
ATOM 639 C C . GLU A 1 89 ? 1.095 9.102 4.487 1.00 94.50 89 GLU A C 1
ATOM 641 O O . GLU A 1 89 ? 0.419 8.076 4.371 1.00 94.50 89 GLU A O 1
ATOM 646 N N . PRO A 1 90 ? 2.139 9.152 5.335 1.00 94.75 90 PRO A N 1
ATOM 647 C CA . PRO A 1 90 ? 2.571 8.014 6.145 1.00 94.75 90 PRO A CA 1
ATOM 648 C C . PRO A 1 90 ? 1.707 7.861 7.411 1.00 94.75 90 PRO A C 1
ATOM 650 O O . PRO A 1 90 ? 2.223 7.753 8.520 1.00 94.75 90 PRO A O 1
ATOM 653 N N . ASP A 1 91 ? 0.385 7.866 7.245 1.00 94.81 91 ASP A N 1
ATOM 654 C CA . ASP A 1 91 ? -0.617 7.834 8.320 1.00 94.81 91 ASP A CA 1
ATOM 655 C C . ASP A 1 91 ? -1.151 6.420 8.629 1.00 94.81 91 ASP A C 1
ATOM 657 O O . ASP A 1 91 ? -1.998 6.242 9.501 1.00 94.81 91 ASP A O 1
ATOM 661 N N . GLY A 1 92 ? -0.673 5.406 7.899 1.00 95.75 92 GLY A N 1
ATOM 662 C CA . GLY A 1 92 ? -1.065 4.003 8.061 1.00 95.75 92 GLY A CA 1
ATOM 663 C C . GLY A 1 92 ? -2.384 3.609 7.384 1.00 95.75 92 GLY A C 1
ATOM 664 O O . GLY A 1 92 ? -2.713 2.424 7.357 1.00 95.75 92 GLY A O 1
ATOM 665 N N . TYR A 1 93 ? -3.126 4.546 6.784 1.00 97.50 93 TYR A N 1
ATOM 666 C CA . TYR A 1 93 ? -4.423 4.258 6.153 1.00 97.50 93 TYR A CA 1
ATOM 667 C C . TYR A 1 93 ? -4.322 3.842 4.687 1.00 97.50 93 TYR A C 1
ATOM 669 O O . TYR A 1 93 ? -5.322 3.442 4.090 1.00 97.50 93 TYR A O 1
ATOM 677 N N . THR A 1 94 ? -3.132 3.912 4.096 1.00 97.44 94 THR A N 1
ATOM 678 C CA . THR A 1 94 ? -2.865 3.363 2.767 1.00 97.44 94 THR A CA 1
ATOM 679 C C . THR A 1 94 ? -1.677 2.420 2.838 1.00 97.44 94 THR A C 1
ATOM 681 O O . THR A 1 94 ? -0.570 2.808 3.194 1.00 97.44 94 THR A O 1
ATOM 684 N N . LEU A 1 95 ? -1.924 1.171 2.471 1.00 97.06 95 LEU A N 1
ATOM 685 C CA . LEU A 1 95 ? -0.948 0.101 2.377 1.00 97.06 95 LEU A CA 1
ATOM 686 C C . LEU A 1 95 ? -0.874 -0.381 0.928 1.00 97.06 95 LEU A C 1
ATOM 688 O O . LEU A 1 95 ? -1.828 -0.258 0.158 1.00 97.06 95 LEU A O 1
ATOM 692 N N . SER A 1 96 ? 0.249 -0.986 0.556 1.00 95.69 96 SER A N 1
ATOM 693 C CA . SER A 1 96 ? 0.422 -1.616 -0.750 1.00 95.69 96 SER A CA 1
ATOM 694 C C . SER A 1 96 ? 1.130 -2.947 -0.605 1.00 95.69 96 SER A C 1
ATOM 696 O O . SER A 1 96 ? 2.041 -3.095 0.207 1.00 95.69 96 SER A O 1
ATOM 698 N N . MET A 1 97 ? 0.774 -3.898 -1.462 1.00 94.94 97 MET A N 1
ATOM 699 C CA . MET A 1 97 ? 1.606 -5.077 -1.664 1.00 94.94 97 MET A CA 1
ATOM 700 C C . MET A 1 97 ? 2.908 -4.694 -2.360 1.00 94.94 97 MET A C 1
ATOM 702 O O . MET A 1 97 ? 2.927 -3.832 -3.244 1.00 94.94 97 MET A O 1
ATOM 706 N N . ALA A 1 98 ? 3.985 -5.358 -1.948 1.00 94.19 98 ALA A N 1
ATOM 707 C CA . ALA A 1 98 ? 5.347 -5.114 -2.400 1.00 94.19 98 ALA A CA 1
ATOM 708 C C . ALA A 1 98 ? 5.892 -6.349 -3.142 1.00 94.19 98 ALA A C 1
ATOM 710 O O . ALA A 1 98 ? 6.611 -7.154 -2.554 1.00 94.19 98 ALA A O 1
ATOM 711 N N . PRO A 1 99 ? 5.536 -6.549 -4.424 1.00 93.38 99 PRO A N 1
ATOM 712 C CA . PRO A 1 99 ? 6.061 -7.666 -5.201 1.00 93.38 99 PRO A CA 1
ATOM 713 C C . PRO A 1 99 ? 7.561 -7.505 -5.469 1.00 93.38 99 PRO A C 1
ATOM 715 O O . PRO A 1 99 ? 8.055 -6.391 -5.622 1.00 93.38 99 PRO A O 1
ATOM 718 N N . VAL A 1 100 ? 8.284 -8.616 -5.649 1.00 93.31 100 VAL A N 1
ATOM 719 C CA . VAL A 1 100 ? 9.751 -8.633 -5.860 1.00 93.31 100 VAL A CA 1
ATOM 720 C C . VAL A 1 100 ? 10.246 -7.695 -6.976 1.00 93.31 100 VAL A C 1
ATOM 722 O O . VAL A 1 100 ? 11.361 -7.174 -6.938 1.00 93.31 100 VAL A O 1
ATOM 725 N N . VAL A 1 101 ? 9.405 -7.445 -7.980 1.00 94.19 101 VAL A N 1
ATOM 726 C CA . VAL A 1 101 ? 9.681 -6.537 -9.100 1.00 94.19 101 VAL A CA 1
ATOM 727 C C . VAL A 1 101 ? 10.018 -5.111 -8.651 1.00 94.19 101 VAL A C 1
ATOM 729 O O . VAL A 1 101 ? 10.831 -4.467 -9.316 1.00 94.19 101 VAL A O 1
ATOM 732 N N . ILE A 1 102 ? 9.492 -4.638 -7.509 1.00 95.50 102 ILE A N 1
ATOM 733 C CA . ILE A 1 102 ? 9.784 -3.282 -7.026 1.00 95.50 102 ILE A CA 1
ATOM 734 C C . ILE A 1 102 ? 11.260 -3.118 -6.657 1.00 95.50 102 ILE A C 1
ATOM 736 O O . ILE A 1 102 ? 11.803 -2.031 -6.817 1.00 95.50 102 ILE A O 1
ATOM 740 N N . PHE A 1 103 ? 11.921 -4.203 -6.247 1.00 95.62 103 PHE A N 1
ATOM 741 C CA . PHE A 1 103 ? 13.351 -4.228 -5.944 1.00 95.62 103 PHE A CA 1
ATOM 742 C C . PHE A 1 103 ? 14.201 -4.435 -7.199 1.00 95.62 103 PHE A C 1
ATOM 744 O O . PHE A 1 103 ? 15.306 -3.909 -7.296 1.00 95.62 103 PHE A O 1
ATOM 751 N N . ARG A 1 104 ? 13.697 -5.183 -8.188 1.00 95.44 104 ARG A N 1
ATOM 752 C CA . ARG A 1 104 ? 14.443 -5.499 -9.416 1.00 95.44 104 ARG A CA 1
ATOM 753 C C . ARG A 1 104 ? 14.499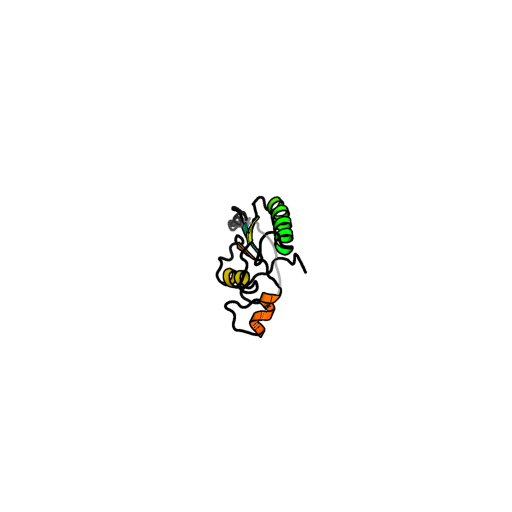 -4.321 -10.389 1.00 95.44 104 ARG A C 1
ATOM 755 O O . ARG A 1 104 ? 15.570 -4.044 -10.920 1.00 95.44 104 ARG A O 1
ATOM 762 N N . LEU A 1 105 ? 13.386 -3.615 -10.620 1.00 95.44 105 LEU A N 1
ATOM 763 C CA . LEU A 1 105 ? 13.342 -2.558 -11.644 1.00 95.44 105 LEU A CA 1
ATOM 764 C C . LEU A 1 105 ? 14.331 -1.400 -11.431 1.00 95.44 105 LEU A C 1
ATOM 766 O O . LEU A 1 105 ? 14.942 -1.003 -12.422 1.00 95.44 105 LEU A O 1
ATOM 770 N N . PRO A 1 106 ? 14.573 -0.902 -10.203 1.00 95.44 106 PRO A N 1
ATOM 771 C CA . PRO A 1 106 ? 15.580 0.135 -9.962 1.00 95.44 106 PRO A CA 1
ATOM 772 C C . PRO A 1 106 ? 17.002 -0.223 -10.423 1.00 95.44 106 PRO A C 1
ATOM 774 O O . PRO A 1 106 ? 17.805 0.673 -10.664 1.00 95.44 106 PRO A O 1
ATOM 777 N N . HIS A 1 107 ? 17.318 -1.514 -10.586 1.00 95.12 107 HIS A N 1
ATOM 778 C CA . HIS A 1 107 ? 18.623 -1.973 -11.073 1.00 95.12 107 HIS A CA 1
ATOM 779 C C . HIS A 1 107 ? 18.741 -1.973 -12.604 1.00 95.12 107 HIS A C 1
ATOM 781 O O . HIS A 1 107 ? 19.844 -2.087 -13.131 1.00 95.12 107 HIS A O 1
ATOM 787 N N . VAL A 1 108 ? 17.622 -1.872 -13.326 1.00 95.38 108 VAL A N 1
ATOM 788 C CA . VAL A 1 108 ? 17.584 -1.950 -14.797 1.00 95.38 108 VAL A CA 1
ATOM 789 C C . VAL A 1 108 ? 17.045 -0.679 -15.452 1.00 95.38 108 VAL A C 1
ATOM 791 O O . VAL A 1 108 ? 17.272 -0.465 -16.640 1.00 95.38 108 VAL A O 1
ATOM 794 N N . GLN A 1 109 ? 16.346 0.180 -14.707 1.00 94.31 109 GLN A N 1
ATOM 795 C CA . GLN A 1 109 ? 15.840 1.463 -15.193 1.00 94.31 109 GLN A CA 1
ATOM 796 C C . GLN A 1 109 ? 15.646 2.468 -14.051 1.00 94.31 109 GLN A C 1
ATOM 798 O O . GLN A 1 109 ? 15.552 2.101 -12.881 1.00 94.31 109 GLN A O 1
ATOM 803 N N . LYS A 1 110 ? 15.544 3.756 -14.396 1.00 94.00 110 LYS A N 1
ATOM 804 C CA . LYS A 1 110 ? 15.242 4.811 -13.419 1.00 94.00 110 LYS A CA 1
ATOM 805 C C . LYS A 1 110 ? 13.790 4.699 -12.959 1.00 94.00 110 LYS A C 1
ATOM 807 O O . LYS A 1 110 ? 12.880 4.776 -13.780 1.00 94.00 110 LYS A O 1
ATOM 812 N N . MET A 1 111 ? 13.591 4.590 -11.650 1.00 94.94 111 MET A N 1
ATOM 813 C CA . MET A 1 111 ? 12.270 4.552 -11.022 1.00 94.94 111 MET A CA 1
ATOM 814 C C . MET A 1 111 ? 11.981 5.857 -10.275 1.00 94.94 111 MET A C 1
ATOM 816 O O . MET A 1 111 ? 12.891 6.616 -9.948 1.00 94.94 111 MET A O 1
ATOM 820 N N . ARG A 1 112 ? 10.697 6.120 -10.008 1.00 93.12 112 ARG A N 1
ATOM 821 C CA . ARG A 1 112 ? 10.230 7.275 -9.214 1.00 93.12 112 ARG A CA 1
ATOM 822 C C . ARG A 1 112 ? 10.147 6.976 -7.710 1.00 93.12 112 ARG A C 1
ATOM 824 O O . ARG A 1 112 ? 9.470 7.702 -6.996 1.00 93.12 112 ARG A O 1
ATOM 831 N N . TYR A 1 113 ? 10.780 5.894 -7.273 1.00 94.81 113 TYR A N 1
ATOM 832 C CA . TYR A 1 113 ? 10.869 5.471 -5.882 1.00 94.81 113 TYR A CA 1
ATOM 833 C C . TYR A 1 113 ? 12.223 4.779 -5.655 1.00 94.81 113 TYR A C 1
ATOM 835 O O . TYR A 1 113 ? 12.760 4.139 -6.566 1.00 94.81 113 TYR A O 1
ATOM 843 N N . ASP A 1 114 ? 12.747 4.880 -4.440 1.00 95.19 114 ASP A N 1
ATOM 844 C CA . ASP A 1 114 ? 13.828 4.071 -3.886 1.00 95.19 114 ASP A CA 1
ATOM 845 C C . ASP A 1 114 ? 13.203 3.023 -2.946 1.00 95.19 114 ASP A C 1
ATOM 847 O O . ASP A 1 114 ? 12.656 3.381 -1.900 1.00 95.19 114 ASP A O 1
ATOM 851 N N . PRO A 1 115 ? 13.251 1.719 -3.283 1.00 94.69 115 PRO A N 1
ATOM 852 C CA . PRO A 1 115 ? 12.561 0.694 -2.506 1.00 94.69 115 PRO A CA 1
ATOM 853 C C . PRO A 1 115 ? 13.129 0.523 -1.093 1.00 94.69 115 PRO A C 1
ATOM 855 O O . PRO A 1 115 ? 12.480 -0.121 -0.278 1.00 94.69 115 PRO A O 1
ATOM 858 N N . LEU A 1 116 ? 14.320 1.042 -0.786 1.00 94.25 116 LEU A N 1
ATOM 859 C CA . LEU A 1 116 ? 14.922 0.922 0.544 1.00 94.25 116 LEU A CA 1
ATOM 860 C C . LEU A 1 116 ? 14.691 2.156 1.418 1.00 94.25 116 LEU A C 1
ATOM 862 O O . LEU A 1 116 ? 14.785 2.044 2.637 1.00 94.25 116 LEU A O 1
ATOM 866 N N . LYS A 1 117 ? 14.424 3.321 0.817 1.00 94.81 117 LYS A N 1
ATOM 867 C CA . LYS A 1 117 ? 14.291 4.594 1.546 1.00 94.81 117 LYS A CA 1
ATOM 868 C C . LYS A 1 117 ? 12.866 5.116 1.612 1.00 94.81 117 LYS A C 1
ATOM 870 O O . LYS A 1 117 ? 12.501 5.716 2.616 1.00 94.81 117 LYS A O 1
ATOM 875 N N . ASP A 1 118 ? 12.079 4.886 0.565 1.00 94.94 118 ASP A N 1
ATOM 876 C CA . ASP A 1 118 ? 10.778 5.540 0.408 1.00 94.94 118 ASP A CA 1
ATOM 877 C C . ASP A 1 118 ? 9.619 4.693 0.955 1.00 94.94 118 ASP A C 1
ATOM 879 O O . ASP A 1 118 ? 8.474 5.140 0.951 1.00 94.94 118 ASP A O 1
ATOM 883 N N . LEU A 1 119 ? 9.888 3.457 1.393 1.00 95.12 119 LEU A N 1
ATOM 884 C CA . LEU A 1 119 ? 8.872 2.485 1.795 1.00 95.12 119 LEU A CA 1
ATOM 885 C C . LEU A 1 119 ? 9.176 1.891 3.173 1.00 95.12 119 LEU A C 1
ATOM 887 O O . LEU A 1 119 ? 10.296 1.458 3.443 1.00 95.12 119 LEU A O 1
ATOM 891 N N . THR A 1 120 ? 8.138 1.782 4.003 1.00 95.75 120 THR A N 1
ATOM 892 C CA . THR A 1 120 ? 8.179 1.047 5.274 1.00 95.75 120 THR A CA 1
ATOM 893 C C . THR A 1 120 ? 7.558 -0.334 5.086 1.00 95.75 120 THR A C 1
ATOM 895 O O . THR A 1 120 ? 6.368 -0.454 4.789 1.00 95.75 120 THR A O 1
ATOM 898 N N . TYR A 1 121 ? 8.354 -1.389 5.266 1.00 95.25 121 TYR A N 1
ATOM 899 C CA . TYR A 1 121 ? 7.892 -2.775 5.159 1.00 95.25 121 TYR A CA 1
ATOM 900 C C . TYR A 1 121 ? 7.337 -3.270 6.493 1.00 95.25 121 TYR A C 1
ATOM 902 O O . TYR A 1 121 ? 7.985 -3.126 7.526 1.00 95.25 121 TYR A O 1
ATOM 910 N N . ILE A 1 122 ? 6.145 -3.867 6.455 1.00 94.94 122 ILE A N 1
ATOM 911 C CA . ILE A 1 122 ? 5.418 -4.291 7.660 1.00 94.94 122 ILE A CA 1
ATOM 912 C C . ILE A 1 122 ? 5.556 -5.799 7.878 1.00 94.94 122 ILE A C 1
ATOM 914 O O . ILE A 1 122 ? 5.963 -6.238 8.948 1.00 94.94 122 ILE A O 1
ATOM 918 N N . SER A 1 123 ? 5.205 -6.603 6.873 1.00 93.19 123 SER A N 1
ATOM 919 C CA . SER A 1 123 ? 5.221 -8.062 6.977 1.00 93.19 123 SER A CA 1
ATOM 920 C C . SER A 1 123 ? 5.303 -8.722 5.601 1.00 93.19 123 SER A C 1
ATOM 922 O O . SER A 1 123 ? 4.817 -8.171 4.609 1.00 93.19 123 SER A O 1
ATOM 924 N N . MET A 1 124 ? 5.899 -9.914 5.552 1.00 92.25 124 MET A N 1
ATOM 925 C CA . MET A 1 124 ? 5.874 -10.804 4.393 1.00 92.25 124 MET A CA 1
ATOM 926 C C . MET A 1 124 ? 4.668 -11.737 4.515 1.00 92.25 124 MET A C 1
ATOM 928 O O . MET A 1 124 ? 4.529 -12.439 5.512 1.00 92.25 124 MET A O 1
ATOM 932 N N . ILE A 1 125 ? 3.801 -11.746 3.501 1.00 89.62 125 ILE A N 1
ATOM 933 C CA . ILE A 1 125 ? 2.524 -12.482 3.552 1.00 89.62 125 ILE A CA 1
ATOM 934 C C . ILE A 1 125 ? 2.376 -13.546 2.454 1.00 89.62 125 ILE A C 1
ATOM 936 O O . ILE A 1 125 ? 1.416 -14.312 2.471 1.00 89.62 125 ILE A O 1
ATOM 940 N N . ALA A 1 126 ? 3.291 -13.564 1.484 1.00 77.44 126 ALA A N 1
ATOM 941 C CA . ALA A 1 126 ? 3.345 -14.503 0.367 1.00 77.44 126 ALA A CA 1
ATOM 942 C C . ALA A 1 126 ? 4.774 -14.529 -0.209 1.00 77.44 126 ALA A C 1
ATOM 944 O O . ALA A 1 126 ? 5.481 -13.524 -0.092 1.00 77.44 126 ALA A O 1
ATOM 945 N N . ASP A 1 127 ? 5.163 -15.657 -0.810 1.00 62.88 127 ASP A N 1
ATOM 946 C CA . ASP A 1 127 ? 6.491 -15.932 -1.396 1.00 62.88 127 ASP A CA 1
ATOM 947 C C . ASP A 1 127 ? 6.455 -15.863 -2.936 1.00 62.88 127 ASP A C 1
ATOM 949 O O . ASP A 1 127 ? 5.494 -16.420 -3.524 1.00 62.88 127 ASP A O 1
#

Secondary structure (DSSP, 8-state):
---------------------------PPP-S-SSPEEEEESS-TTSHHHHHHHHHHHHHHHHHTS-EEEEE---GGGTHHHHHHTTS-SSSSEEE---THHHHGGGTS--SS-TTTS---------

Foldseek 3Di:
DDDDDDDDDDDDDDDDPPPPPPPDPPPPDPLPPPEEAEEEEQADDPDPSNVLVVVCQVVVCVVSVYGYHYDYRYDPPSCVLQLVQLPDDPPRRYHYDDDPVNVVVVVPDDDNHDPVPSDDDDDDRDD